Protein AF-A0A7C1PXA5-F1 (afdb_monomer_lite)

Structure (mmCIF, N/CA/C/O backbone):
data_AF-A0A7C1PXA5-F1
#
_entry.id   AF-A0A7C1PXA5-F1
#
loop_
_atom_site.group_PDB
_atom_site.id
_atom_site.type_symbol
_atom_site.label_atom_id
_atom_site.label_alt_id
_atom_site.label_comp_id
_atom_site.label_asym_id
_atom_site.label_entity_id
_atom_site.label_seq_id
_atom_site.pdbx_PDB_ins_code
_atom_site.Cartn_x
_atom_site.Cartn_y
_atom_site.Cartn_z
_atom_site.occupancy
_atom_site.B_iso_or_equiv
_atom_site.auth_seq_id
_atom_site.auth_comp_id
_atom_site.auth_asym_id
_atom_site.auth_atom_id
_atom_site.pdbx_PDB_model_num
ATOM 1 N N . MET A 1 1 ? -16.634 2.376 22.763 1.00 50.09 1 MET A N 1
ATOM 2 C CA . MET A 1 1 ? -15.410 1.745 22.233 1.00 50.09 1 MET A CA 1
ATOM 3 C C . MET A 1 1 ? -14.961 2.605 21.080 1.00 50.09 1 MET A C 1
ATOM 5 O O . MET A 1 1 ? -15.785 2.869 20.218 1.00 50.09 1 MET A O 1
ATOM 9 N N . GLU A 1 2 ? -13.729 3.102 21.108 1.00 64.94 2 GLU A N 1
ATOM 10 C CA . GLU A 1 2 ? -13.130 3.693 19.912 1.00 64.94 2 GLU A CA 1
ATOM 11 C C . GLU A 1 2 ? -12.971 2.571 18.886 1.00 64.94 2 GLU A C 1
ATOM 13 O O . GLU A 1 2 ? -12.413 1.514 19.190 1.00 64.94 2 GLU A O 1
ATOM 18 N N . GLU A 1 3 ? -13.555 2.748 17.709 1.00 77.38 3 GLU A N 1
ATOM 19 C CA . GLU A 1 3 ? -13.405 1.797 16.619 1.00 77.38 3 GLU A CA 1
ATOM 20 C C . GLU A 1 3 ? -11.951 1.817 16.128 1.00 77.38 3 GLU A C 1
ATOM 22 O O . GLU A 1 3 ? -11.419 2.876 15.790 1.00 77.38 3 GLU A O 1
ATOM 27 N N . GLN A 1 4 ? -11.291 0.653 16.110 1.00 89.44 4 GLN A N 1
ATOM 28 C CA . GLN A 1 4 ? -9.903 0.555 15.652 1.00 89.44 4 GLN A CA 1
ATOM 29 C C . GLN A 1 4 ? -9.789 1.003 14.191 1.00 89.44 4 GLN A C 1
ATOM 31 O O . GLN A 1 4 ? -10.494 0.491 13.319 1.00 89.44 4 GLN A O 1
ATOM 36 N N . LYS A 1 5 ? -8.881 1.954 13.938 1.00 93.38 5 LYS A N 1
ATOM 37 C CA . LYS A 1 5 ? -8.481 2.351 12.585 1.00 93.38 5 LYS A CA 1
ATOM 38 C C . LYS A 1 5 ? -7.722 1.206 11.914 1.00 93.38 5 LYS A C 1
ATOM 40 O O . LYS A 1 5 ? -6.927 0.539 12.568 1.00 93.38 5 LYS A O 1
ATOM 45 N N . ILE A 1 6 ? -7.969 1.018 10.622 1.00 95.56 6 ILE A N 1
ATOM 46 C CA . ILE A 1 6 ? -7.312 0.028 9.767 1.00 95.56 6 ILE A CA 1
ATOM 47 C C . ILE A 1 6 ? -6.401 0.797 8.813 1.00 95.56 6 ILE A C 1
ATOM 49 O O . ILE A 1 6 ? -6.877 1.589 7.996 1.00 95.56 6 ILE A O 1
ATOM 53 N N . GLN A 1 7 ? -5.097 0.578 8.939 1.00 96.25 7 GLN A N 1
ATOM 54 C CA . GLN A 1 7 ? -4.061 1.275 8.187 1.00 96.25 7 GLN A CA 1
ATOM 55 C C . GLN A 1 7 ? -3.810 0.556 6.859 1.00 96.25 7 GLN A C 1
ATOM 57 O O . GLN A 1 7 ? -3.384 -0.598 6.843 1.00 96.25 7 GLN A O 1
ATOM 62 N N . ILE A 1 8 ? -4.048 1.229 5.736 1.00 97.06 8 ILE A N 1
ATOM 63 C CA . ILE A 1 8 ? -3.891 0.659 4.393 1.00 97.06 8 ILE A CA 1
ATOM 64 C C . ILE A 1 8 ? -2.789 1.415 3.656 1.00 97.06 8 ILE A C 1
ATOM 66 O O . ILE A 1 8 ? -2.842 2.637 3.540 1.00 97.06 8 ILE A O 1
ATOM 70 N N . LEU A 1 9 ? -1.810 0.688 3.124 1.00 97.25 9 LEU A N 1
ATOM 71 C CA . LEU A 1 9 ? -0.791 1.227 2.228 1.00 97.25 9 LEU A CA 1
ATOM 72 C C . LEU A 1 9 ? -1.130 0.858 0.782 1.00 97.25 9 LEU A C 1
ATOM 74 O O . LEU A 1 9 ? -1.257 -0.319 0.454 1.00 97.25 9 LEU A O 1
ATOM 78 N N . ILE A 1 10 ? -1.242 1.854 -0.089 1.00 97.56 10 ILE A N 1
ATOM 79 C CA . ILE A 1 10 ? -1.344 1.676 -1.539 1.00 97.56 10 ILE A CA 1
ATOM 80 C C . ILE A 1 10 ? 0.024 1.971 -2.155 1.00 97.56 10 ILE A C 1
ATOM 82 O O . ILE A 1 10 ? 0.619 2.992 -1.829 1.00 97.56 10 ILE A O 1
ATOM 86 N N . VAL A 1 11 ? 0.512 1.106 -3.041 1.00 96.94 11 VAL A N 1
ATOM 87 C CA . VAL A 1 11 ? 1.757 1.293 -3.796 1.00 96.94 11 VAL A CA 1
ATOM 88 C C . VAL A 1 11 ? 1.434 1.305 -5.288 1.00 96.94 11 VAL A C 1
ATOM 90 O O . VAL A 1 11 ? 1.176 0.256 -5.877 1.00 96.94 11 VAL A O 1
ATOM 93 N N . GLU A 1 12 ? 1.391 2.497 -5.871 1.00 96.06 12 GLU A N 1
ATOM 94 C CA . GLU A 1 12 ? 0.911 2.741 -7.233 1.00 96.06 12 GLU A CA 1
ATOM 95 C C . GLU A 1 12 ? 1.555 4.022 -7.779 1.00 96.06 12 GLU A C 1
ATOM 97 O O . GLU A 1 12 ? 1.427 5.087 -7.173 1.00 96.06 12 GLU A O 1
ATOM 102 N N . ASP A 1 13 ? 2.258 3.909 -8.904 1.00 94.19 13 ASP A N 1
ATOM 103 C CA . ASP A 1 13 ? 2.981 4.997 -9.569 1.00 94.19 13 ASP A CA 1
ATOM 104 C C . ASP A 1 13 ? 2.066 5.896 -10.414 1.00 94.19 13 ASP A C 1
ATOM 106 O O . ASP A 1 13 ? 2.383 7.069 -10.635 1.00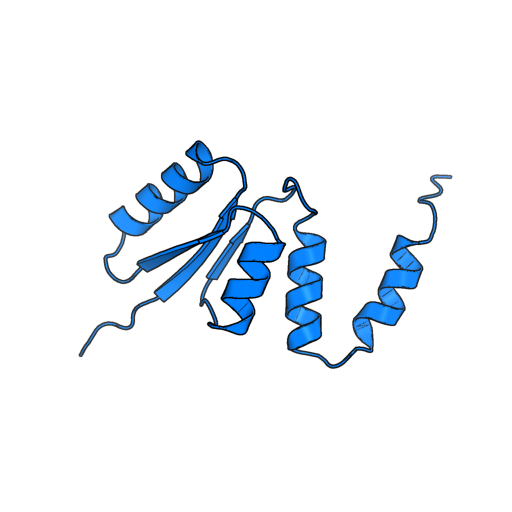 94.19 13 ASP A O 1
ATOM 110 N N . GLU A 1 14 ? 0.891 5.404 -10.816 1.00 92.19 14 GLU A N 1
ATOM 111 C CA . GLU A 1 14 ? -0.090 6.171 -11.581 1.00 92.19 14 GLU A CA 1
ATOM 112 C C . GLU A 1 14 ? -1.154 6.815 -10.669 1.00 92.19 14 GLU A C 1
ATOM 114 O O . GLU A 1 14 ? -2.128 6.190 -10.229 1.00 92.19 14 GLU A O 1
ATOM 119 N N . ASP A 1 15 ? -1.017 8.126 -10.440 1.00 90.19 15 ASP A N 1
ATOM 120 C CA . ASP A 1 15 ? -1.901 8.940 -9.584 1.00 90.19 15 ASP A CA 1
ATOM 121 C C . ASP A 1 15 ? -3.418 8.721 -9.827 1.00 90.19 15 ASP A C 1
ATOM 123 O O . ASP A 1 15 ? -4.173 8.633 -8.851 1.00 90.19 15 ASP A O 1
ATOM 127 N N . PRO A 1 16 ? -3.923 8.561 -11.073 1.00 93.69 16 PRO A N 1
ATOM 128 C CA . PRO A 1 16 ? -5.341 8.280 -11.300 1.00 93.69 16 PRO A CA 1
ATOM 129 C C . PRO A 1 16 ? -5.822 6.952 -10.696 1.00 93.69 16 PRO A C 1
ATOM 131 O O . PRO A 1 16 ? -6.947 6.889 -10.188 1.00 93.69 16 PRO A O 1
ATOM 134 N N . TYR A 1 17 ? -4.999 5.899 -10.733 1.00 93.44 17 TYR A N 1
ATOM 135 C CA . TYR A 1 17 ? -5.351 4.588 -10.184 1.00 93.44 17 TYR A CA 1
ATOM 136 C C . TYR A 1 17 ? -5.301 4.604 -8.660 1.00 93.44 17 TYR A C 1
ATOM 138 O O . TYR A 1 17 ? -6.261 4.165 -8.019 1.0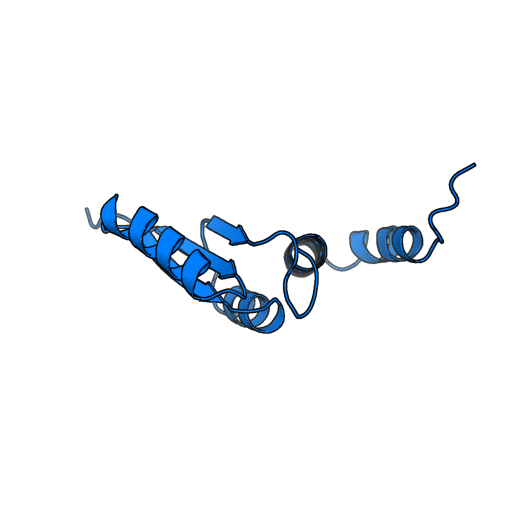0 93.44 17 TYR A O 1
ATOM 146 N N . ALA A 1 18 ? -4.265 5.218 -8.082 1.00 94.12 18 ALA A N 1
ATOM 147 C CA . ALA A 1 18 ? -4.158 5.405 -6.640 1.00 94.12 18 ALA A CA 1
ATOM 148 C C . ALA A 1 18 ? -5.391 6.138 -6.082 1.00 94.12 18 ALA A C 1
ATOM 150 O O . ALA A 1 18 ? -6.048 5.650 -5.161 1.00 94.12 18 ALA A O 1
ATOM 151 N N . ARG A 1 19 ? -5.789 7.259 -6.705 1.00 94.25 19 ARG A N 1
ATOM 152 C CA . ARG A 1 19 ? -6.980 8.033 -6.302 1.00 94.25 19 ARG A CA 1
ATOM 153 C C . ARG A 1 19 ? -8.274 7.235 -6.376 1.00 94.25 19 ARG A C 1
ATOM 155 O O . ARG A 1 19 ? -9.145 7.407 -5.520 1.00 94.25 19 ARG A O 1
ATOM 162 N N . LEU A 1 20 ? -8.433 6.404 -7.406 1.00 95.81 20 LEU A N 1
ATOM 163 C CA . LEU A 1 20 ? -9.626 5.577 -7.566 1.00 95.81 20 LEU A CA 1
ATOM 164 C C . LEU A 1 20 ? -9.745 4.566 -6.419 1.00 95.81 20 LEU A C 1
ATOM 166 O O . LEU A 1 20 ? -10.830 4.415 -5.855 1.00 95.81 20 LEU A O 1
ATOM 170 N N . ILE A 1 21 ? -8.632 3.938 -6.037 1.00 94.94 21 ILE A N 1
ATOM 171 C CA . ILE A 1 21 ? -8.579 2.999 -4.912 1.00 94.94 21 ILE A CA 1
ATOM 172 C C . ILE A 1 21 ? -8.834 3.733 -3.588 1.00 94.94 21 ILE A C 1
ATOM 174 O O . ILE A 1 21 ? -9.687 3.286 -2.821 1.00 94.94 21 ILE A O 1
ATOM 178 N N . CYS A 1 22 ? -8.189 4.884 -3.345 1.00 94.75 22 CYS A N 1
ATOM 179 C CA . CYS A 1 22 ? -8.425 5.690 -2.139 1.00 94.75 22 CYS A CA 1
ATOM 180 C C . CYS A 1 22 ? -9.909 6.022 -1.978 1.00 94.75 22 CYS A C 1
ATOM 182 O O . CYS A 1 22 ? -10.516 5.687 -0.964 1.00 94.75 22 CYS A O 1
ATOM 184 N N . LYS A 1 23 ? -10.534 6.579 -3.023 1.00 94.31 23 LYS A N 1
ATOM 185 C CA . LYS A 1 23 ? -11.956 6.937 -3.000 1.00 94.31 23 LYS A CA 1
ATOM 186 C C . LYS A 1 23 ? -12.852 5.719 -2.763 1.00 94.31 23 LYS A C 1
ATOM 188 O O . LYS A 1 23 ? -13.863 5.819 -2.066 1.00 94.31 23 LYS A O 1
ATOM 193 N N . ALA A 1 24 ? -12.513 4.572 -3.351 1.00 95.06 24 ALA A N 1
ATOM 194 C CA . ALA A 1 24 ? -13.267 3.339 -3.163 1.00 95.06 24 ALA A CA 1
ATOM 195 C C . ALA A 1 24 ? -13.184 2.815 -1.722 1.00 95.06 24 ALA A C 1
ATOM 197 O O . ALA A 1 24 ? -14.177 2.283 -1.239 1.00 95.06 24 ALA A O 1
ATOM 198 N N . LEU A 1 25 ? -12.048 2.980 -1.040 1.00 94.38 25 LEU A N 1
ATOM 199 C CA . LEU A 1 25 ? -11.866 2.571 0.354 1.00 94.38 25 LEU A CA 1
ATOM 200 C C . LEU A 1 25 ? -12.495 3.577 1.320 1.00 94.38 25 LEU A C 1
ATOM 202 O O . LEU A 1 25 ? -13.373 3.215 2.095 1.00 94.38 25 LEU A O 1
ATOM 206 N N . GLU A 1 26 ? -12.122 4.849 1.226 1.00 91.25 26 GLU A N 1
ATOM 207 C CA . GLU A 1 26 ? -12.577 5.909 2.137 1.00 91.25 26 GLU A CA 1
ATOM 208 C C . GLU A 1 26 ? -14.102 6.089 2.119 1.00 91.25 26 GLU A C 1
ATOM 210 O O . GLU A 1 26 ? -14.702 6.432 3.132 1.00 91.25 26 GLU A O 1
ATOM 215 N N . SER A 1 27 ? -14.762 5.810 0.987 1.00 91.06 27 SER A N 1
ATOM 216 C CA . SER A 1 27 ? -16.229 5.866 0.893 1.00 91.06 27 SER A CA 1
ATOM 217 C C . SER A 1 27 ? -16.960 4.692 1.555 1.00 91.06 27 SER A C 1
ATOM 219 O O . SER A 1 27 ? -18.189 4.721 1.642 1.00 91.06 27 SER A O 1
ATOM 221 N N . LYS A 1 28 ? -16.248 3.639 1.977 1.00 92.25 28 LYS A N 1
ATOM 222 C CA . LYS A 1 28 ? -16.848 2.430 2.560 1.00 92.25 28 LYS A CA 1
ATOM 223 C C . LYS A 1 28 ? -16.903 2.468 4.073 1.00 92.25 28 LYS A C 1
ATOM 225 O O . LYS A 1 28 ? -17.888 1.997 4.634 1.00 92.25 28 LYS A O 1
ATOM 230 N N . ASP A 1 29 ? -15.851 2.970 4.709 1.00 92.38 29 ASP A N 1
ATOM 231 C CA . ASP A 1 29 ? -15.716 2.948 6.160 1.00 92.38 29 ASP A CA 1
ATOM 232 C C . ASP A 1 29 ? -14.714 4.019 6.618 1.00 92.38 29 ASP A C 1
ATOM 234 O O . ASP A 1 29 ? -13.576 4.060 6.149 1.00 92.38 29 ASP A O 1
ATOM 238 N N . GLU A 1 30 ? -15.116 4.864 7.568 1.00 91.44 30 GLU A N 1
ATOM 239 C CA . GLU A 1 30 ? -14.275 5.930 8.134 1.00 91.44 30 GLU A CA 1
ATOM 240 C C . GLU A 1 30 ? -13.089 5.387 8.950 1.00 91.44 30 GLU A C 1
ATOM 242 O O . GLU A 1 30 ? -12.185 6.135 9.346 1.00 91.44 30 GLU A O 1
ATOM 247 N N . ARG A 1 31 ? -13.081 4.085 9.256 1.00 94.38 31 ARG A N 1
ATOM 248 C CA . ARG A 1 31 ? -11.963 3.414 9.922 1.00 94.38 31 ARG A CA 1
ATOM 249 C C . ARG A 1 31 ? -10.778 3.184 8.998 1.00 94.38 31 ARG A C 1
ATOM 251 O O . ARG A 1 31 ? -9.675 3.017 9.515 1.00 94.38 31 ARG A O 1
ATOM 258 N N . TYR A 1 32 ? -10.974 3.178 7.681 1.00 95.69 32 TYR A N 1
ATOM 259 C CA . TYR A 1 32 ? -9.874 3.029 6.738 1.00 95.69 32 TYR A CA 1
ATOM 260 C C . TYR A 1 32 ? -9.047 4.310 6.684 1.00 95.69 32 TYR A C 1
ATOM 262 O O . TYR A 1 32 ? -9.552 5.388 6.382 1.00 95.69 32 TYR A O 1
ATOM 270 N N . VAL A 1 33 ? -7.760 4.178 6.979 1.00 95.06 33 VAL A N 1
ATOM 271 C CA . VAL A 1 33 ? -6.784 5.259 6.886 1.00 95.06 33 VAL A CA 1
ATOM 272 C C . VAL A 1 33 ? -5.787 4.861 5.811 1.00 95.06 33 VAL A C 1
ATOM 274 O O . VAL A 1 33 ? -5.050 3.887 5.961 1.00 95.06 33 VAL A O 1
ATOM 277 N N . VAL A 1 34 ? -5.814 5.582 4.694 1.00 96.31 34 VAL A N 1
ATOM 278 C CA . VAL A 1 34 ? -5.069 5.222 3.487 1.00 96.31 34 VAL A CA 1
ATOM 279 C C . VAL A 1 34 ? -3.815 6.083 3.368 1.00 96.31 34 VAL A C 1
ATOM 281 O O . VAL A 1 34 ? -3.875 7.306 3.448 1.00 96.31 34 VAL A O 1
ATOM 284 N N . THR A 1 35 ? -2.673 5.438 3.153 1.00 97.19 35 THR A N 1
ATOM 285 C CA . THR A 1 35 ? -1.408 6.075 2.766 1.00 97.19 35 THR A CA 1
ATOM 286 C C . THR A 1 35 ? -1.037 5.603 1.367 1.00 97.19 35 THR A C 1
ATOM 288 O O . THR A 1 35 ? -1.198 4.425 1.059 1.00 97.19 35 THR A O 1
ATOM 291 N N . VAL A 1 36 ? -0.536 6.501 0.520 1.00 97.19 36 VAL A N 1
ATOM 292 C CA . VAL A 1 36 ? -0.102 6.179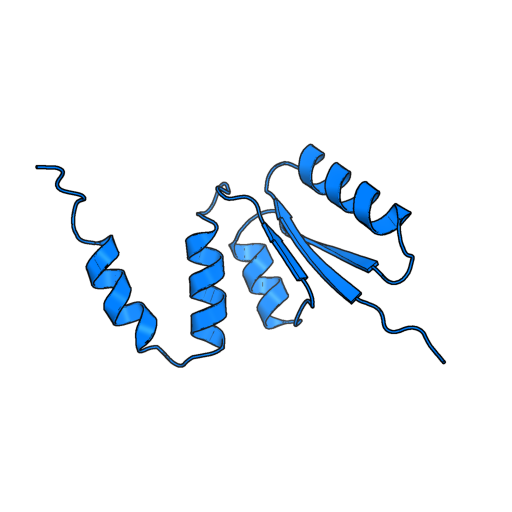 -0.846 1.00 97.19 36 VAL A CA 1
ATOM 293 C C . VAL A 1 36 ? 1.413 6.312 -0.936 1.00 97.19 36 VAL A C 1
ATOM 295 O O . VAL A 1 36 ? 1.969 7.283 -0.433 1.00 97.19 36 VAL A O 1
ATOM 298 N N . ALA A 1 37 ? 2.049 5.343 -1.583 1.00 96.81 37 ALA A N 1
ATOM 299 C CA . ALA A 1 37 ? 3.428 5.374 -2.032 1.00 96.81 37 ALA A CA 1
ATOM 300 C C . ALA A 1 37 ? 3.460 5.284 -3.560 1.00 96.81 37 ALA A C 1
ATOM 302 O O . ALA A 1 37 ? 2.791 4.429 -4.138 1.00 96.81 37 ALA A O 1
ATOM 303 N N . GLN A 1 38 ? 4.254 6.126 -4.214 1.00 96.56 38 GLN A N 1
ATOM 304 C CA . GLN A 1 38 ? 4.334 6.182 -5.680 1.00 96.56 38 GLN A CA 1
ATOM 305 C C . GLN A 1 38 ? 5.388 5.248 -6.276 1.00 96.56 38 GLN A C 1
ATOM 307 O O . GLN A 1 38 ? 5.573 5.198 -7.486 1.00 96.56 38 GLN A O 1
ATOM 312 N N . ASN A 1 39 ? 6.152 4.562 -5.433 1.00 94.62 39 ASN A N 1
ATOM 313 C CA . ASN A 1 39 ? 7.255 3.702 -5.838 1.00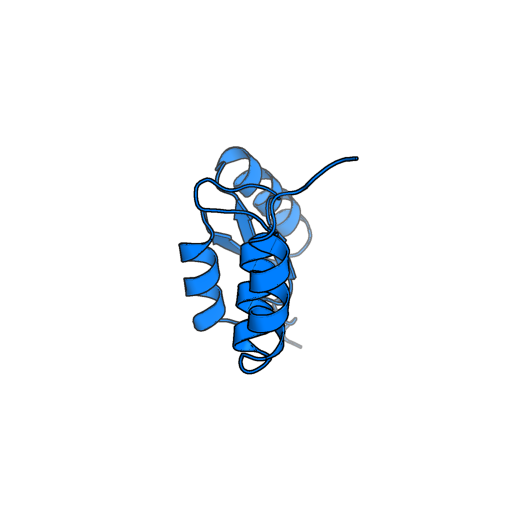 94.62 39 ASN A CA 1
ATOM 314 C C . ASN A 1 39 ? 7.655 2.775 -4.678 1.00 94.62 39 ASN A C 1
ATOM 316 O O . ASN A 1 39 ? 7.201 2.940 -3.537 1.00 94.62 39 ASN A O 1
ATOM 320 N N . LEU A 1 40 ? 8.507 1.788 -4.959 1.00 93.12 40 LEU A N 1
ATOM 321 C CA . LEU A 1 40 ? 9.001 0.847 -3.956 1.00 93.12 40 LEU A CA 1
ATOM 322 C C . LEU A 1 40 ? 9.793 1.550 -2.857 1.00 93.12 40 LEU A C 1
ATOM 324 O O . LEU A 1 40 ? 9.625 1.221 -1.682 1.00 93.12 40 LEU A O 1
ATOM 328 N N . GLN A 1 41 ? 10.644 2.515 -3.204 1.00 91.88 41 GLN A N 1
ATOM 329 C CA . GLN A 1 41 ? 11.469 3.215 -2.218 1.00 91.88 41 GLN A CA 1
ATOM 330 C C . GLN A 1 41 ? 10.627 3.923 -1.140 1.00 91.88 41 GLN A C 1
ATOM 332 O O . GLN A 1 41 ? 10.937 3.851 0.057 1.00 91.88 41 GLN A O 1
ATOM 337 N N . GLU A 1 42 ? 9.554 4.594 -1.544 1.00 95.25 42 GLU A N 1
ATOM 338 C CA . GLU A 1 42 ? 8.615 5.258 -0.646 1.00 95.25 42 GLU A CA 1
ATOM 339 C C . GLU A 1 42 ? 7.840 4.238 0.192 1.00 95.25 42 GLU A C 1
ATOM 341 O O . GLU A 1 42 ? 7.759 4.387 1.415 1.00 95.25 42 GLU A O 1
ATOM 346 N N . ALA A 1 43 ? 7.363 3.155 -0.432 1.00 94.62 43 ALA A N 1
ATOM 347 C CA . ALA A 1 43 ? 6.665 2.081 0.267 1.00 94.62 43 ALA A CA 1
ATOM 348 C C . ALA A 1 43 ? 7.535 1.486 1.384 1.00 94.62 43 ALA A C 1
ATOM 350 O O . ALA A 1 43 ? 7.094 1.375 2.528 1.00 94.62 43 ALA A O 1
ATOM 351 N N . LEU A 1 44 ? 8.804 1.185 1.095 1.00 91.50 44 LEU A N 1
ATOM 352 C CA . LEU A 1 44 ? 9.757 0.683 2.087 1.00 91.50 44 LEU A CA 1
ATOM 353 C C . LEU A 1 44 ? 10.023 1.702 3.197 1.00 91.50 44 LEU A C 1
ATOM 355 O O . LEU A 1 44 ? 10.079 1.341 4.372 1.00 91.50 44 LEU A O 1
ATOM 359 N N . SER A 1 45 ? 10.124 2.986 2.852 1.00 90.38 45 SER A N 1
ATOM 360 C CA . SER A 1 45 ? 10.305 4.060 3.835 1.00 90.38 45 SER A CA 1
ATOM 361 C C . SER A 1 45 ? 9.120 4.180 4.801 1.00 90.38 45 SER A C 1
ATOM 363 O O . SER A 1 45 ? 9.315 4.511 5.974 1.00 90.38 45 SER A O 1
ATOM 365 N N . ILE A 1 46 ? 7.899 3.906 4.332 1.00 92.31 46 ILE A N 1
ATOM 366 C CA . ILE A 1 46 ? 6.681 3.868 5.155 1.00 92.31 46 ILE A CA 1
ATOM 367 C C . ILE A 1 46 ? 6.649 2.608 6.025 1.00 92.31 46 ILE A C 1
ATOM 369 O O . ILE A 1 46 ? 6.354 2.703 7.219 1.00 92.31 46 ILE A O 1
ATOM 373 N N . LEU A 1 47 ? 7.014 1.452 5.464 1.00 89.56 47 LEU A N 1
ATOM 374 C CA . LEU A 1 47 ? 7.035 0.160 6.161 1.00 89.56 47 LEU A CA 1
ATOM 375 C C . LEU A 1 47 ? 8.059 0.103 7.304 1.00 89.56 47 LEU A C 1
ATOM 377 O O . LEU A 1 47 ? 7.845 -0.588 8.295 1.00 89.56 47 LEU A O 1
ATOM 381 N N . VAL A 1 48 ? 9.151 0.867 7.214 1.00 85.88 48 VAL A N 1
ATOM 382 C CA . VAL A 1 48 ? 10.111 1.019 8.324 1.00 85.88 48 VAL A CA 1
ATOM 383 C C . VAL A 1 48 ? 9.515 1.818 9.491 1.00 85.88 48 VAL A C 1
ATOM 385 O O . VAL A 1 48 ? 9.881 1.600 10.644 1.00 85.88 48 VAL A O 1
ATOM 388 N N . LYS A 1 49 ? 8.607 2.761 9.213 1.00 86.94 49 LYS A N 1
ATOM 389 C CA . LYS A 1 49 ? 8.032 3.675 10.218 1.00 86.94 49 LYS A CA 1
ATOM 390 C C . LYS A 1 49 ? 6.717 3.171 10.804 1.00 86.94 49 LYS A C 1
ATOM 392 O O . LYS A 1 49 ? 6.337 3.588 11.895 1.00 86.94 49 LYS A O 1
ATOM 397 N N . SER A 1 50 ? 6.000 2.333 10.066 1.00 87.25 50 SER A N 1
ATOM 398 C CA . SER A 1 50 ? 4.646 1.905 10.397 1.00 87.25 50 SER A CA 1
ATOM 399 C C . SER A 1 50 ? 4.366 0.508 9.854 1.00 87.25 50 SER A C 1
ATO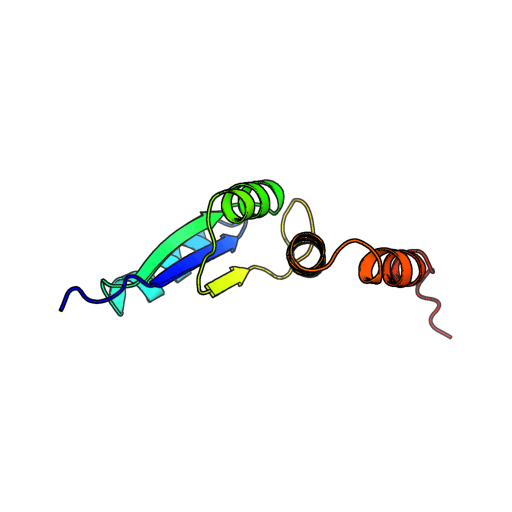M 401 O O . SER A 1 50 ? 4.909 0.117 8.825 1.00 87.25 50 SER A O 1
ATOM 403 N N . LYS A 1 51 ? 3.489 -0.233 10.536 1.00 89.81 51 LYS A N 1
ATOM 404 C CA . LYS A 1 51 ? 3.019 -1.546 10.096 1.00 89.81 51 LYS A CA 1
ATOM 405 C C . LYS A 1 51 ? 1.577 -1.412 9.592 1.00 89.81 51 LYS A C 1
ATOM 407 O O . LYS A 1 51 ? 0.680 -1.367 10.432 1.00 89.81 51 LYS A O 1
ATOM 412 N N . PRO A 1 52 ? 1.346 -1.283 8.273 1.00 94.81 52 PRO A N 1
ATOM 413 C CA . PRO A 1 52 ? -0.006 -1.285 7.732 1.00 94.81 52 PRO A CA 1
ATOM 414 C C . PRO A 1 52 ? -0.659 -2.658 7.939 1.00 94.81 52 PRO A C 1
ATOM 416 O O . PRO A 1 52 ? 0.021 -3.686 7.952 1.00 94.81 52 PRO A O 1
ATOM 419 N N . ASP A 1 53 ? -1.982 -2.670 8.068 1.00 95.38 53 ASP A N 1
ATOM 420 C CA . ASP A 1 53 ? -2.802 -3.881 8.172 1.00 95.38 53 ASP A CA 1
ATOM 421 C C . ASP A 1 53 ? -3.047 -4.522 6.796 1.00 95.38 53 ASP A C 1
ATOM 423 O O . ASP A 1 53 ? -3.271 -5.728 6.691 1.00 95.38 53 ASP A O 1
ATOM 427 N N . LEU A 1 54 ? -2.997 -3.714 5.731 1.00 95.00 54 LEU A N 1
ATOM 428 C CA . LEU A 1 54 ? -3.160 -4.143 4.345 1.00 95.00 54 LEU A CA 1
ATOM 429 C C . LEU A 1 54 ? -2.226 -3.355 3.424 1.00 95.00 54 LEU A C 1
ATOM 431 O O . LEU A 1 54 ? -2.110 -2.136 3.539 1.00 95.00 54 LEU A O 1
ATOM 435 N N . ILE A 1 55 ? -1.617 -4.054 2.466 1.00 95.69 55 ILE A N 1
ATOM 436 C CA . ILE A 1 55 ? -0.870 -3.450 1.362 1.00 95.69 55 ILE A CA 1
ATOM 437 C C . ILE A 1 55 ? -1.577 -3.812 0.053 1.00 95.69 55 ILE A C 1
ATOM 439 O O . ILE A 1 55 ? -1.819 -4.988 -0.216 1.00 95.69 55 ILE A O 1
ATOM 443 N N . ILE A 1 56 ? -1.896 -2.808 -0.759 1.00 95.81 56 ILE A N 1
ATOM 444 C CA . ILE A 1 56 ? -2.403 -2.956 -2.127 1.00 95.81 56 ILE A CA 1
ATOM 445 C C . ILE A 1 56 ? -1.324 -2.406 -3.048 1.00 95.81 56 ILE A C 1
ATOM 447 O O . ILE A 1 56 ? -0.946 -1.252 -2.904 1.00 95.81 56 ILE A O 1
ATOM 451 N N . ALA A 1 57 ? -0.807 -3.205 -3.973 1.00 94.38 57 ALA A N 1
ATOM 452 C CA . ALA A 1 57 ? 0.330 -2.791 -4.784 1.00 94.38 57 ALA A CA 1
ATOM 453 C C . ALA A 1 57 ? 0.189 -3.236 -6.241 1.00 94.38 57 ALA A C 1
ATOM 455 O O . ALA A 1 57 ? -0.215 -4.372 -6.514 1.00 94.38 57 ALA A O 1
ATOM 456 N N . GLY A 1 58 ? 0.555 -2.343 -7.161 1.00 92.69 58 GLY A N 1
ATOM 457 C CA . GLY A 1 58 ? 0.690 -2.650 -8.581 1.00 92.69 58 GLY A CA 1
ATOM 458 C C . GLY A 1 58 ? 1.748 -3.732 -8.824 1.00 92.69 58 GLY A C 1
ATOM 459 O O . GLY A 1 58 ? 2.741 -3.841 -8.104 1.00 92.69 58 GLY A O 1
ATOM 460 N N . CYS A 1 59 ? 1.544 -4.576 -9.843 1.00 90.69 59 CYS A N 1
ATOM 461 C CA . CYS A 1 59 ? 2.499 -5.645 -10.166 1.00 90.69 59 CYS A CA 1
ATOM 462 C C . CYS A 1 59 ? 3.843 -5.114 -10.689 1.00 90.69 59 CYS A C 1
ATOM 464 O O . CYS A 1 59 ? 4.880 -5.755 -10.489 1.00 90.69 59 CYS A O 1
ATOM 466 N N . LEU A 1 60 ? 3.807 -3.972 -11.374 1.00 93.00 60 LEU A N 1
ATOM 467 C CA . LEU A 1 60 ? 4.939 -3.280 -11.976 1.00 93.00 60 LEU A CA 1
ATOM 468 C C . LEU A 1 60 ? 4.866 -1.818 -11.541 1.00 93.00 60 LEU A C 1
ATOM 470 O O . LEU A 1 60 ? 3.787 -1.242 -11.604 1.00 93.00 60 LEU A O 1
ATOM 474 N N . LEU A 1 61 ? 5.997 -1.268 -11.116 1.00 91.50 61 LEU A N 1
ATOM 475 C CA . LEU A 1 61 ? 6.186 0.128 -10.731 1.00 91.50 61 LEU A CA 1
ATOM 476 C C . LEU A 1 61 ? 7.413 0.662 -11.481 1.00 91.50 61 LEU A C 1
ATOM 478 O O . LEU A 1 61 ? 8.265 -0.123 -11.918 1.00 91.50 61 LEU A O 1
ATOM 482 N N . LEU A 1 62 ? 7.555 1.984 -11.589 1.00 90.50 62 LEU A N 1
ATOM 483 C CA . LEU A 1 62 ? 8.720 2.609 -12.236 1.00 90.50 62 LEU A CA 1
ATOM 484 C C . LEU A 1 62 ? 10.082 2.121 -11.705 1.00 90.50 62 LEU A C 1
ATOM 486 O O . LEU A 1 62 ? 11.042 2.050 -12.473 1.00 90.50 62 LEU A O 1
ATOM 490 N N . ASP A 1 63 ? 10.186 1.796 -10.413 1.00 92.62 63 ASP A N 1
ATOM 491 C CA . ASP A 1 63 ? 11.441 1.431 -9.741 1.00 92.62 63 ASP A CA 1
ATOM 492 C C . ASP A 1 63 ? 11.550 -0.054 -9.351 1.00 92.62 63 ASP A C 1
ATOM 494 O O . ASP A 1 63 ? 12.535 -0.455 -8.727 1.00 92.62 63 ASP A O 1
ATOM 498 N N . GLY A 1 64 ? 10.594 -0.895 -9.758 1.00 90.19 64 GLY A N 1
ATOM 499 C CA . GLY A 1 64 ? 10.701 -2.344 -9.596 1.00 90.19 64 GLY A CA 1
ATOM 500 C C . GLY A 1 64 ? 9.376 -3.091 -9.682 1.00 90.19 64 GLY A C 1
ATOM 501 O O . GLY A 1 64 ? 8.398 -2.628 -10.264 1.00 90.19 64 GLY A O 1
ATOM 502 N N . LYS A 1 65 ? 9.354 -4.316 -9.156 1.00 92.75 65 LYS A N 1
ATOM 503 C CA . LYS A 1 65 ? 8.205 -5.224 -9.254 1.00 92.75 65 LYS A CA 1
ATOM 504 C C . LYS A 1 65 ? 7.609 -5.498 -7.879 1.00 92.75 65 LYS A C 1
ATOM 506 O O . LYS A 1 65 ? 8.304 -5.460 -6.867 1.00 92.75 65 LYS A O 1
ATOM 511 N N . LEU A 1 66 ? 6.346 -5.922 -7.849 1.00 90.25 66 LEU A N 1
ATOM 512 C CA . LEU A 1 66 ? 5.676 -6.357 -6.614 1.00 90.25 66 LEU A CA 1
ATOM 513 C C . LEU A 1 66 ? 6.466 -7.426 -5.844 1.00 90.25 66 LEU A C 1
ATOM 515 O O . LEU A 1 66 ? 6.480 -7.439 -4.615 1.00 90.25 66 LEU A O 1
ATOM 519 N N . VAL A 1 67 ? 7.141 -8.324 -6.565 1.00 90.12 67 VAL A N 1
ATOM 520 C CA . VAL A 1 67 ? 7.972 -9.361 -5.943 1.00 90.12 67 VAL A CA 1
ATOM 521 C C . VAL A 1 67 ? 9.125 -8.764 -5.134 1.00 90.12 67 VAL A C 1
ATOM 523 O O . VAL A 1 67 ? 9.444 -9.292 -4.075 1.00 90.12 67 VAL A O 1
ATOM 526 N N . ASP A 1 68 ? 9.697 -7.640 -5.566 1.00 90.25 68 ASP A N 1
ATOM 527 C CA . ASP A 1 68 ? 10.783 -6.961 -4.855 1.00 90.25 68 ASP A CA 1
ATOM 528 C C . ASP A 1 68 ? 10.275 -6.350 -3.538 1.00 90.25 68 ASP A C 1
ATOM 530 O O . ASP A 1 68 ? 10.947 -6.458 -2.508 1.00 90.25 68 ASP A O 1
ATOM 534 N N . LEU A 1 69 ? 9.051 -5.801 -3.533 1.00 89.25 69 LEU A N 1
ATOM 535 C CA . LEU A 1 69 ? 8.367 -5.351 -2.314 1.00 89.25 69 LEU A CA 1
ATOM 536 C C . LEU A 1 69 ? 8.134 -6.510 -1.340 1.00 89.25 69 LEU A C 1
ATOM 538 O O . LEU A 1 69 ? 8.491 -6.419 -0.166 1.00 89.25 69 LEU A O 1
ATOM 542 N N . TYR A 1 70 ? 7.568 -7.615 -1.836 1.00 90.25 70 TYR A N 1
ATOM 543 C CA . TYR A 1 70 ? 7.286 -8.809 -1.038 1.00 90.25 70 TYR A CA 1
ATOM 544 C C . TYR A 1 70 ? 8.551 -9.351 -0.369 1.00 90.25 70 TYR A C 1
ATOM 546 O O . TYR A 1 70 ? 8.578 -9.589 0.839 1.00 90.25 70 TYR A O 1
ATOM 554 N N . TYR A 1 71 ? 9.631 -9.491 -1.138 1.00 86.06 71 TYR A N 1
ATOM 555 C CA . TYR A 1 7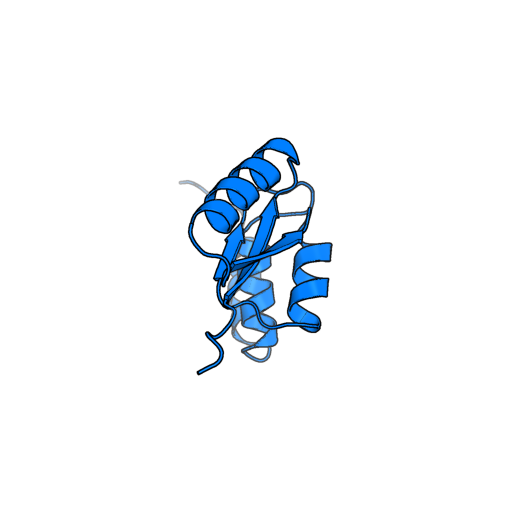1 ? 10.900 -9.965 -0.606 1.00 86.06 71 TYR A CA 1
ATOM 556 C C . TYR A 1 71 ? 11.499 -9.000 0.410 1.00 86.06 71 TYR A C 1
ATOM 558 O O . TYR A 1 71 ? 12.031 -9.444 1.426 1.00 86.06 71 TYR A O 1
ATOM 566 N N . SER A 1 72 ? 11.382 -7.694 0.181 1.00 85.06 72 SER A N 1
ATOM 567 C CA . SER A 1 72 ? 11.871 -6.687 1.122 1.00 85.06 72 SER A CA 1
ATOM 568 C C . SER A 1 72 ? 11.149 -6.774 2.471 1.00 85.06 72 SER A C 1
ATOM 570 O O . SER A 1 72 ? 11.805 -6.743 3.509 1.00 85.06 72 SER A O 1
ATOM 572 N N . ILE A 1 73 ? 9.828 -6.990 2.475 1.00 84.38 73 ILE A N 1
ATOM 573 C CA . ILE A 1 73 ? 9.043 -7.205 3.704 1.00 84.38 73 ILE A CA 1
ATOM 574 C C . ILE A 1 73 ? 9.500 -8.478 4.425 1.00 84.38 73 ILE A C 1
ATOM 576 O O . ILE A 1 73 ? 9.795 -8.444 5.619 1.00 84.38 73 ILE A O 1
ATOM 580 N N . LEU A 1 74 ? 9.642 -9.589 3.696 1.00 79.75 74 LEU A N 1
ATOM 581 C CA . LEU A 1 74 ? 10.103 -10.851 4.280 1.00 79.75 74 LEU A CA 1
ATOM 582 C C . LEU A 1 74 ? 11.518 -10.775 4.856 1.00 79.75 74 LEU A C 1
ATOM 584 O O . LEU A 1 74 ? 11.825 -11.500 5.795 1.00 79.75 74 LEU A O 1
ATOM 588 N N . THR A 1 75 ? 12.375 -9.926 4.296 1.00 70.12 75 THR A N 1
ATOM 589 C CA . THR A 1 75 ? 13.755 -9.727 4.765 1.00 70.12 75 THR A CA 1
ATOM 590 C C . THR A 1 75 ? 13.790 -9.019 6.106 1.00 70.12 75 THR A C 1
ATOM 592 O O . THR A 1 75 ? 14.565 -9.387 6.983 1.00 70.12 75 THR A O 1
ATOM 595 N N . VAL A 1 76 ? 12.923 -8.017 6.272 1.00 66.50 76 VAL A N 1
ATOM 596 C CA . VAL A 1 76 ? 12.768 -7.298 7.538 1.00 66.50 76 VAL A CA 1
ATOM 597 C C . VAL A 1 76 ? 12.220 -8.232 8.622 1.00 66.50 76 VAL A C 1
ATOM 599 O O . VAL A 1 76 ? 12.611 -8.112 9.780 1.00 66.50 76 VAL A O 1
ATOM 602 N N . GLU A 1 77 ? 11.360 -9.190 8.259 1.00 62.72 77 GLU A N 1
ATOM 603 C CA . GLU A 1 77 ? 10.771 -10.140 9.212 1.00 62.72 77 GLU A CA 1
ATOM 604 C C . GLU A 1 77 ? 11.631 -11.394 9.473 1.00 62.72 77 GLU A C 1
ATOM 606 O O . GLU A 1 77 ? 11.587 -11.938 10.576 1.00 62.72 77 GLU A O 1
ATOM 611 N N . ASN A 1 78 ? 12.429 -11.857 8.503 1.00 54.00 78 ASN A N 1
ATOM 612 C CA . ASN A 1 78 ? 13.225 -13.085 8.587 1.00 54.00 78 ASN A CA 1
ATOM 613 C C . ASN A 1 78 ? 14.671 -12.849 8.132 1.00 54.00 78 ASN A C 1
ATOM 615 O O . ASN A 1 78 ? 14.974 -12.867 6.940 1.00 54.00 78 ASN A O 1
ATOM 619 N N . ASN A 1 79 ? 15.562 -12.705 9.112 1.00 55.88 79 ASN A N 1
ATOM 620 C CA . ASN A 1 79 ? 17.013 -12.537 8.983 1.00 55.88 79 ASN A CA 1
ATOM 621 C C . ASN A 1 79 ? 17.643 -13.398 7.842 1.00 55.88 79 ASN A C 1
ATOM 623 O O . ASN A 1 79 ? 17.869 -14.600 7.997 1.00 55.88 79 ASN A O 1
ATOM 627 N N . ASP A 1 80 ? 17.892 -12.756 6.693 1.00 56.97 80 ASP A N 1
ATOM 628 C CA . ASP A 1 80 ? 18.774 -13.038 5.536 1.00 56.97 80 ASP A CA 1
ATOM 629 C C . ASP A 1 80 ? 18.802 -14.404 4.800 1.00 56.97 80 ASP A C 1
ATOM 631 O O . ASP A 1 80 ? 19.203 -14.455 3.630 1.00 56.97 80 ASP A O 1
ATOM 635 N N . ALA A 1 81 ? 18.395 -15.531 5.389 1.00 54.91 81 ALA A N 1
ATOM 636 C CA . ALA A 1 81 ? 18.678 -16.854 4.803 1.00 54.91 81 ALA A CA 1
ATOM 637 C C . ALA A 1 81 ? 17.854 -17.189 3.538 1.00 54.91 81 ALA A C 1
ATOM 639 O O . ALA A 1 81 ? 18.341 -17.855 2.616 1.00 54.91 81 ALA A O 1
ATOM 640 N N . VAL A 1 82 ? 16.607 -16.716 3.468 1.00 54.19 82 VAL A N 1
ATOM 641 C CA . VAL A 1 82 ? 15.683 -17.036 2.366 1.00 54.19 82 VAL A CA 1
ATOM 642 C C . VAL A 1 82 ? 16.081 -16.295 1.085 1.00 54.19 82 VAL A C 1
ATOM 644 O O . VAL A 1 82 ? 16.143 -16.897 0.013 1.00 54.19 82 VAL A O 1
ATOM 647 N N . LEU A 1 83 ? 16.460 -15.019 1.185 1.00 50.81 83 LEU A N 1
ATOM 648 C CA . LEU A 1 83 ? 16.857 -14.203 0.034 1.00 50.81 83 LEU A CA 1
ATOM 649 C C . LEU A 1 83 ? 18.078 -14.740 -0.712 1.00 50.81 83 LEU A C 1
ATOM 651 O O . LEU A 1 83 ? 18.102 -14.728 -1.942 1.00 50.81 83 LEU A O 1
ATOM 655 N N . ASN A 1 84 ? 19.102 -15.195 0.013 1.00 52.44 84 ASN A N 1
ATOM 656 C CA . ASN A 1 84 ? 20.344 -15.665 -0.606 1.00 52.44 84 ASN A CA 1
ATOM 657 C C . ASN A 1 84 ? 20.118 -16.925 -1.453 1.00 52.44 84 ASN A C 1
ATOM 659 O O . ASN A 1 84 ? 20.750 -17.100 -2.494 1.00 52.44 84 ASN A O 1
ATOM 663 N N . SER A 1 85 ? 19.152 -17.759 -1.067 1.00 51.78 85 SER A N 1
ATOM 664 C CA . SER A 1 85 ? 18.762 -18.940 -1.842 1.00 51.78 85 SER A CA 1
ATOM 665 C C . SER A 1 85 ? 17.999 -18.571 -3.123 1.00 51.78 85 SER A C 1
ATOM 667 O O . SER A 1 85 ? 18.189 -19.215 -4.153 1.00 51.78 85 SER A O 1
ATOM 669 N N . PHE A 1 86 ? 17.197 -17.500 -3.102 1.00 53.25 86 PHE A N 1
ATOM 670 C CA . PHE A 1 86 ? 16.390 -17.065 -4.251 1.00 53.25 86 PHE A CA 1
ATOM 671 C C . PHE A 1 86 ? 17.102 -16.099 -5.207 1.00 53.25 86 PHE A C 1
ATOM 673 O O . PHE A 1 86 ? 16.864 -16.173 -6.413 1.00 53.25 86 PHE A O 1
ATOM 680 N N . LYS A 1 87 ? 18.038 -15.258 -4.743 1.00 52.69 87 LYS A N 1
ATOM 681 C CA . LYS A 1 87 ? 18.910 -14.463 -5.636 1.00 52.69 87 LYS A CA 1
ATOM 682 C C . LYS A 1 87 ? 19.666 -15.360 -6.623 1.00 52.69 87 LYS A C 1
ATOM 684 O O . LYS A 1 87 ? 19.782 -15.018 -7.795 1.00 52.69 87 LYS A O 1
ATOM 689 N N . ASN A 1 88 ? 20.064 -16.554 -6.183 1.00 53.03 88 ASN A N 1
ATOM 690 C CA . ASN A 1 88 ? 20.667 -17.577 -7.042 1.00 53.03 88 ASN A CA 1
ATOM 691 C C . ASN A 1 88 ? 19.705 -18.156 -8.096 1.00 53.03 88 ASN A C 1
ATOM 693 O O . ASN A 1 88 ? 20.155 -18.670 -9.118 1.00 53.03 88 ASN A O 1
ATOM 697 N N . ILE A 1 89 ? 18.391 -18.092 -7.862 1.00 56.38 89 ILE A N 1
ATOM 698 C CA . ILE A 1 89 ? 17.363 -18.544 -8.809 1.00 56.38 89 ILE A CA 1
ATOM 699 C C . ILE A 1 89 ? 17.086 -17.450 -9.846 1.00 56.38 89 ILE A C 1
ATOM 701 O O . ILE A 1 89 ? 17.031 -17.747 -11.034 1.00 56.38 89 ILE A O 1
ATOM 705 N N . LEU A 1 90 ? 16.983 -16.186 -9.424 1.00 49.56 90 LEU A N 1
ATOM 706 C CA . LEU A 1 90 ? 16.705 -15.051 -10.317 1.00 49.56 90 LEU A CA 1
ATOM 707 C C . LEU A 1 90 ? 17.905 -14.632 -11.183 1.00 49.56 90 LEU A C 1
ATOM 709 O O . LEU A 1 90 ? 17.714 -14.015 -12.226 1.00 49.56 90 LEU A O 1
ATOM 713 N N . GLN A 1 91 ? 19.134 -14.972 -10.780 1.00 53.50 91 GLN A N 1
ATOM 714 C CA . GLN A 1 91 ? 20.339 -14.765 -11.596 1.00 53.50 91 GLN A CA 1
ATOM 715 C C . GLN A 1 91 ? 20.553 -15.846 -12.664 1.00 53.50 91 GLN A C 1
ATOM 717 O O . GLN A 1 91 ? 21.422 -15.686 -13.523 1.00 53.50 91 GLN A O 1
ATOM 722 N N . LYS A 1 92 ? 19.790 -16.947 -12.642 1.00 43.25 92 LYS A N 1
ATOM 723 C CA . LYS A 1 92 ? 19.843 -17.918 -13.735 1.00 43.25 92 LYS A CA 1
ATOM 724 C C . LYS A 1 92 ? 19.034 -17.379 -14.916 1.00 43.25 92 LYS A C 1
ATOM 726 O O . LYS A 1 92 ? 17.870 -17.025 -14.727 1.00 43.25 92 LYS A O 1
ATOM 731 N N . PRO A 1 93 ? 19.606 -17.327 -16.132 1.00 38.94 93 PRO A N 1
ATOM 732 C CA . PRO A 1 93 ? 18.814 -17.019 -17.310 1.00 38.94 93 PRO A CA 1
ATOM 733 C C . PRO A 1 93 ? 17.679 -18.042 -17.413 1.00 38.94 93 PRO A C 1
ATOM 735 O O . PRO A 1 93 ? 17.909 -19.243 -17.260 1.00 38.94 93 PRO A O 1
ATOM 738 N N . LEU A 1 94 ? 16.456 -17.561 -17.649 1.00 45.38 94 LEU A N 1
ATOM 739 C CA . LEU A 1 94 ? 15.303 -18.402 -17.966 1.00 45.38 94 LEU A CA 1
ATOM 740 C C . LEU A 1 94 ? 15.576 -19.087 -19.311 1.00 45.38 94 LEU A C 1
ATOM 742 O O . LEU A 1 94 ? 15.250 -18.566 -20.374 1.00 45.38 94 LEU A O 1
ATOM 746 N N . THR A 1 95 ? 16.248 -20.233 -19.269 1.00 44.94 95 THR A N 1
ATOM 747 C CA . THR A 1 95 ? 16.416 -21.099 -20.431 1.00 44.94 95 THR A CA 1
ATOM 748 C C . THR A 1 95 ? 15.121 -21.865 -20.633 1.00 44.94 95 THR A C 1
ATOM 750 O O . THR A 1 95 ? 14.805 -22.764 -19.854 1.00 44.94 95 THR A O 1
ATOM 753 N N . PHE A 1 96 ? 14.373 -21.499 -21.667 1.00 39.00 96 PHE A N 1
ATOM 754 C CA . PHE A 1 96 ? 13.280 -22.316 -22.170 1.00 39.00 96 PHE A CA 1
ATOM 755 C C . PHE A 1 96 ? 13.877 -23.336 -23.147 1.00 39.00 96 PHE A C 1
ATOM 757 O O . PHE A 1 96 ? 14.511 -22.941 -24.126 1.00 39.00 96 PHE A O 1
ATOM 764 N N . SER A 1 97 ? 13.747 -24.625 -22.826 1.00 51.72 97 SER A N 1
ATOM 765 C CA . SER A 1 97 ? 14.028 -25.747 -23.735 1.00 51.72 97 SER A CA 1
ATOM 766 C C . SER A 1 97 ? 12.847 -26.010 -24.653 1.00 51.72 97 SER A C 1
ATOM 768 O O . SER A 1 97 ? 11.722 -26.019 -24.100 1.00 51.72 97 SER A O 1
#

Sequence (97 aa):
MEEQKIQILIVEDEDPYARLICKALESKDERYVVTVAQNLQEALSILVKSKPDLIIAGCLLLDGKLVDLYYSILTVENNDAVLNSFKNILQKPLTFS

Secondary structure (DSSP, 8-state):
-PPPPEEEEEE-S-HHHHHHHHHHHHTT-TTEEEEEESSHHHHHHHHHH---SEEEE-SEETTEEHHHHHHHHHHHHS-SHHHHHHHHHHTS-----

pLDDT: mean 82.33, std 17.97, range [38.94, 97.56]

Radius of gyration: 16.18 Å; chains: 1; bounding box: 38×35×46 Å

Foldseek 3Di:
DPDAAAEEEEEAQDPVVLVVVVCVVCVPDVSYDYDYHNHLVRVVVVVVVDDGPYYHYDQDHPHGGPVVSVVSVVCVVDPDPVVVVCVVVVPDPPDDD